Protein AF-A0AAP6A8C4-F1 (afdb_monomer_lite)

Secondary structure (DSSP, 8-state):
--BHHHHHHHTTPPPP-TTHHHHHHH---S-----B--HHHHHHHHHHS---S---HHHHHHHHHHHHHHHHEEETTT--BHHHHHHSS--TT--GGGEEES----

Structure (mmCIF, N/CA/C/O backbone):
data_AF-A0AAP6A8C4-F1
#
_entry.id   AF-A0AAP6A8C4-F1
#
loop_
_atom_site.group_PDB
_atom_site.id
_atom_site.type_symbol
_atom_site.label_atom_id
_atom_site.label_alt_id
_atom_site.label_comp_id
_atom_site.label_asym_id
_atom_site.label_entity_id
_atom_site.label_seq_id
_atom_site.pdbx_PDB_ins_code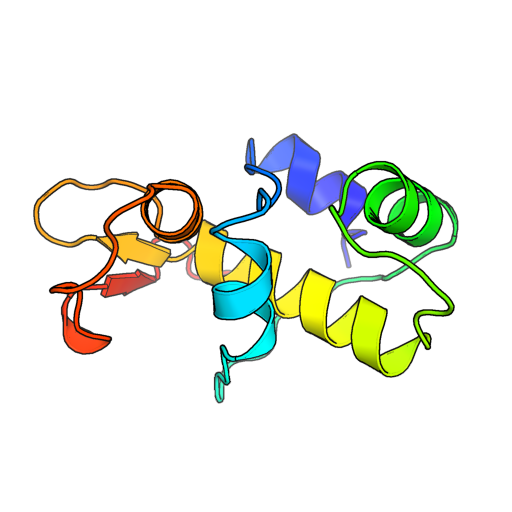
_atom_site.Cartn_x
_atom_site.Cartn_y
_atom_site.Cartn_z
_atom_site.occupancy
_atom_site.B_iso_or_equiv
_atom_site.auth_seq_id
_atom_site.auth_comp_id
_atom_site.auth_asym_id
_atom_site.auth_atom_id
_atom_site.pdbx_PDB_model_num
ATOM 1 N N . MET A 1 1 ? -19.492 1.186 0.744 1.00 82.94 1 MET A N 1
ATOM 2 C CA . MET A 1 1 ? -18.087 1.649 0.733 1.00 82.94 1 MET A CA 1
ATOM 3 C C . MET A 1 1 ? -17.245 0.552 1.364 1.00 82.94 1 MET A C 1
ATOM 5 O O . MET A 1 1 ? -17.660 0.047 2.400 1.00 82.94 1 MET A O 1
ATOM 9 N N . LYS A 1 2 ? -16.164 0.107 0.716 1.00 94.12 2 LYS A N 1
ATOM 10 C CA . LYS A 1 2 ? -15.329 -0.993 1.232 1.00 94.12 2 LYS A CA 1
ATOM 11 C C . LYS A 1 2 ? -14.436 -0.502 2.379 1.00 94.12 2 LYS A C 1
ATOM 13 O O . LYS A 1 2 ? -14.117 0.690 2.444 1.00 94.12 2 LYS A O 1
ATOM 18 N N . THR A 1 3 ? -14.043 -1.401 3.280 1.00 97.88 3 THR A N 1
ATOM 19 C CA . THR A 1 3 ? -13.020 -1.095 4.291 1.00 97.88 3 THR A CA 1
ATOM 20 C C . THR A 1 3 ? -11.630 -1.098 3.653 1.00 97.88 3 THR A C 1
ATOM 22 O O . THR A 1 3 ? -11.431 -1.715 2.604 1.00 97.88 3 THR A O 1
ATOM 25 N N . PHE A 1 4 ? -10.651 -0.428 4.268 1.00 97.94 4 PHE A N 1
ATOM 26 C CA . PHE A 1 4 ? -9.266 -0.487 3.785 1.00 97.94 4 PHE A CA 1
ATOM 27 C C . PHE A 1 4 ? -8.766 -1.934 3.706 1.00 97.94 4 PHE A C 1
ATOM 29 O O . PHE A 1 4 ? -8.176 -2.317 2.701 1.00 97.94 4 PHE A O 1
ATOM 36 N N . LYS A 1 5 ? -9.01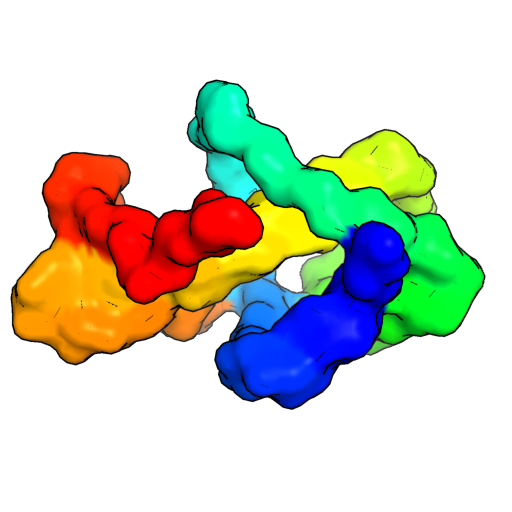6 -2.747 4.740 1.00 97.94 5 LYS A N 1
ATOM 37 C CA . LYS A 1 5 ? -8.561 -4.141 4.783 1.00 97.94 5 LYS A CA 1
ATOM 38 C C . LYS A 1 5 ? -9.179 -4.982 3.663 1.00 97.94 5 LYS A C 1
ATOM 40 O O . LYS A 1 5 ? -8.462 -5.761 3.041 1.00 97.94 5 LYS A O 1
ATOM 45 N N . ASP A 1 6 ? -10.460 -4.785 3.351 1.00 97.81 6 ASP A N 1
ATOM 46 C CA . ASP A 1 6 ? -11.110 -5.482 2.233 1.00 97.81 6 ASP A CA 1
ATOM 47 C C . ASP A 1 6 ? -10.517 -5.070 0.883 1.00 97.81 6 ASP A C 1
ATOM 49 O O . ASP A 1 6 ? -10.268 -5.922 0.029 1.00 97.81 6 ASP A O 1
ATOM 53 N N . ILE A 1 7 ? -10.266 -3.771 0.681 1.00 97.19 7 ILE A N 1
ATOM 54 C CA . ILE A 1 7 ? -9.592 -3.266 -0.526 1.00 97.19 7 ILE A CA 1
ATOM 55 C C . ILE A 1 7 ? -8.203 -3.902 -0.632 1.00 97.19 7 ILE A C 1
ATOM 57 O O . ILE A 1 7 ? -7.885 -4.501 -1.653 1.00 97.19 7 ILE A O 1
ATOM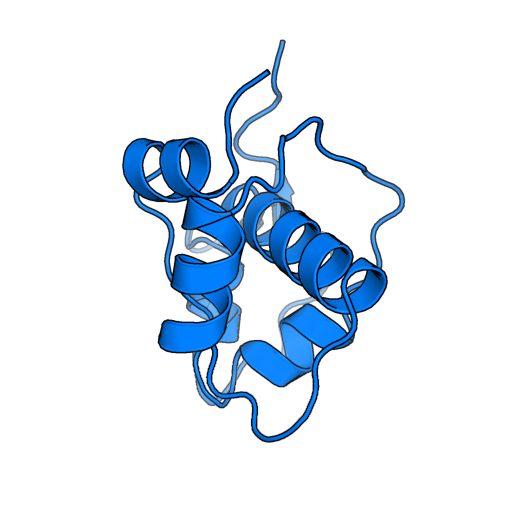 61 N N . PHE A 1 8 ? -7.433 -3.871 0.458 1.00 97.44 8 PHE A N 1
ATOM 62 C CA . PHE A 1 8 ? -6.084 -4.423 0.528 1.00 97.44 8 PHE A CA 1
ATOM 63 C C . PHE A 1 8 ? -6.024 -5.895 0.118 1.00 97.44 8 PHE A C 1
ATOM 65 O O . PHE A 1 8 ? -5.202 -6.280 -0.713 1.00 97.44 8 PHE A O 1
ATOM 72 N N . LEU A 1 9 ? -6.911 -6.718 0.680 1.00 96.69 9 LEU A N 1
ATOM 73 C CA . LEU A 1 9 ? -6.950 -8.148 0.389 1.00 96.69 9 LEU A CA 1
ATOM 74 C C . LEU A 1 9 ? -7.488 -8.438 -1.017 1.00 96.69 9 LEU A C 1
ATOM 76 O O . LEU A 1 9 ? -6.944 -9.295 -1.707 1.00 96.69 9 LEU A O 1
ATOM 80 N N . SER A 1 10 ? -8.534 -7.731 -1.454 1.00 95.94 10 SER A N 1
ATOM 81 C CA . SER A 1 10 ? -9.157 -7.980 -2.762 1.00 95.94 10 SER A CA 1
ATOM 82 C C . SER A 1 10 ? -8.305 -7.517 -3.944 1.00 95.94 10 SER A C 1
ATOM 84 O O . SER A 1 10 ? -8.341 -8.156 -4.992 1.00 95.94 10 SER A O 1
ATOM 86 N N . GLU A 1 11 ? -7.520 -6.452 -3.781 1.00 94.75 11 GLU A N 1
ATOM 87 C CA . GLU A 1 11 ? -6.603 -5.949 -4.812 1.00 94.75 11 GLU A CA 1
ATOM 88 C C . GLU A 1 11 ? -5.209 -6.597 -4.745 1.00 94.75 11 GLU A C 1
ATOM 90 O O . GLU A 1 11 ? -4.335 -6.232 -5.529 1.00 94.75 11 GLU A O 1
ATOM 95 N N . GLY A 1 12 ? -4.985 -7.551 -3.829 1.00 94.31 12 GLY A N 1
ATOM 96 C CA . GLY A 1 12 ? -3.693 -8.228 -3.676 1.00 94.31 12 GLY A CA 1
ATOM 97 C C . GLY A 1 12 ? -2.549 -7.256 -3.381 1.00 94.31 12 GLY A C 1
ATOM 98 O O . GLY A 1 12 ? -1.460 -7.400 -3.932 1.00 94.31 12 GLY A O 1
ATOM 99 N N . MET A 1 13 ? -2.822 -6.232 -2.568 1.00 95.81 13 MET A N 1
ATOM 100 C CA . MET A 1 13 ? -1.918 -5.103 -2.367 1.00 95.81 13 MET A CA 1
ATOM 101 C C . MET A 1 13 ? -0.669 -5.494 -1.572 1.00 95.81 13 MET A C 1
ATOM 103 O O . MET A 1 13 ? -0.698 -6.373 -0.708 1.00 95.81 13 MET A O 1
ATOM 107 N N . GLU A 1 14 ? 0.421 -4.763 -1.792 1.00 95.50 14 GLU A N 1
ATOM 108 C CA . GLU A 1 14 ? 1.618 -4.857 -0.957 1.00 95.50 14 GLU A CA 1
ATOM 109 C C . GLU A 1 14 ? 1.630 -3.785 0.137 1.00 95.50 14 GLU A C 1
ATOM 111 O O . GLU A 1 14 ? 1.254 -2.632 -0.074 1.00 95.50 14 GLU A O 1
ATOM 116 N N . MET A 1 15 ? 2.115 -4.150 1.326 1.00 97.31 15 MET A N 1
ATOM 117 C CA . MET A 1 15 ? 2.348 -3.188 2.403 1.00 97.31 15 MET A CA 1
ATOM 118 C C . MET A 1 15 ? 3.684 -2.463 2.165 1.00 97.31 15 MET A C 1
ATOM 120 O O . MET A 1 15 ? 4.659 -3.107 1.763 1.00 97.31 15 MET A O 1
ATOM 124 N N . PRO A 1 16 ? 3.789 -1.148 2.426 1.00 97.62 16 PRO A N 1
ATOM 125 C CA . PRO A 1 16 ? 5.069 -0.466 2.348 1.00 97.62 16 PRO A CA 1
ATOM 126 C C . PRO A 1 16 ? 6.052 -0.987 3.403 1.00 97.62 16 PRO A C 1
ATOM 128 O O . PRO A 1 16 ? 5.731 -1.069 4.589 1.00 97.62 16 PRO A O 1
ATOM 131 N N . ASN A 1 17 ? 7.275 -1.284 2.971 1.00 97.44 17 ASN A N 1
ATOM 132 C CA . ASN A 1 17 ? 8.389 -1.648 3.844 1.00 97.44 17 ASN A CA 1
ATOM 133 C C . ASN A 1 17 ? 9.146 -0.398 4.341 1.00 97.44 17 ASN A C 1
ATOM 135 O O . ASN A 1 17 ? 8.701 0.736 4.158 1.00 97.44 17 ASN A O 1
ATOM 139 N N . ILE A 1 18 ? 10.311 -0.585 4.969 1.00 95.94 18 ILE A N 1
ATOM 140 C CA . ILE A 1 18 ? 11.112 0.522 5.518 1.00 95.94 18 ILE A CA 1
ATOM 141 C C . ILE A 1 18 ? 11.552 1.555 4.459 1.00 95.94 18 ILE A C 1
ATOM 143 O O . ILE A 1 18 ? 11.712 2.736 4.777 1.00 95.94 18 ILE A O 1
ATOM 147 N N . ASN A 1 19 ? 11.697 1.137 3.197 1.00 95.25 19 ASN A N 1
ATOM 148 C CA . ASN A 1 19 ? 11.994 2.022 2.069 1.00 95.25 19 ASN A CA 1
ATOM 149 C C . ASN A 1 19 ? 10.722 2.716 1.573 1.00 95.25 19 ASN A C 1
ATOM 151 O O . ASN A 1 19 ? 10.715 3.930 1.348 1.00 95.25 19 ASN A O 1
ATOM 155 N N . GLY A 1 20 ? 9.641 1.946 1.429 1.00 96.62 20 GLY A N 1
ATOM 156 C CA . GLY A 1 20 ? 8.363 2.418 0.909 1.00 96.62 20 GLY A CA 1
ATOM 157 C C . GLY A 1 20 ? 7.675 3.414 1.831 1.00 96.62 20 GLY A C 1
ATOM 158 O O . GLY A 1 20 ? 7.141 4.413 1.356 1.00 96.62 20 GLY A O 1
ATOM 159 N N . ILE A 1 21 ? 7.734 3.214 3.150 1.00 96.50 21 ILE A N 1
ATOM 160 C CA . ILE A 1 21 ? 6.918 3.982 4.096 1.00 96.50 21 ILE A CA 1
ATOM 161 C C . ILE A 1 21 ? 7.197 5.485 4.046 1.00 96.50 21 ILE A C 1
ATOM 163 O O . ILE A 1 21 ? 6.263 6.282 4.023 1.00 96.50 21 ILE A O 1
ATOM 167 N N . LYS A 1 22 ? 8.470 5.883 3.927 1.00 93.62 22 LYS A N 1
ATOM 168 C CA . LYS A 1 22 ? 8.866 7.296 3.820 1.00 93.62 22 LYS A CA 1
ATOM 169 C C . LYS A 1 22 ? 8.327 7.933 2.536 1.00 93.62 22 LYS A C 1
ATOM 171 O O . LYS A 1 22 ? 7.948 9.100 2.528 1.00 93.62 22 LYS A O 1
ATOM 176 N N . ARG A 1 23 ? 8.268 7.155 1.451 1.00 95.31 23 ARG A N 1
ATOM 177 C CA . ARG A 1 23 ? 7.773 7.586 0.134 1.00 95.31 23 ARG A CA 1
ATOM 178 C C . ARG A 1 23 ? 6.250 7.698 0.134 1.00 95.31 23 ARG A C 1
ATOM 180 O O . ARG A 1 23 ? 5.724 8.688 -0.356 1.00 95.31 23 ARG A O 1
ATOM 187 N N . VAL A 1 24 ? 5.560 6.745 0.763 1.00 96.69 24 VAL A N 1
ATOM 188 C CA . VAL A 1 24 ? 4.106 6.792 0.984 1.00 96.69 24 VAL A CA 1
ATOM 189 C C . VAL A 1 24 ? 3.722 7.988 1.860 1.00 96.69 24 VAL A C 1
ATOM 191 O O . VAL A 1 24 ? 2.747 8.668 1.557 1.00 96.69 24 VAL A O 1
ATOM 194 N N . GLN A 1 25 ? 4.483 8.280 2.921 1.00 94.00 25 GLN A N 1
ATOM 195 C CA . GLN A 1 25 ? 4.245 9.439 3.794 1.00 94.00 25 GLN A CA 1
ATOM 196 C C . GLN A 1 25 ? 4.400 10.776 3.063 1.00 94.00 25 GLN A C 1
ATOM 198 O O . GLN A 1 25 ? 3.618 11.690 3.301 1.00 94.00 25 GLN A O 1
ATOM 203 N N . GLY A 1 26 ? 5.400 10.891 2.184 1.00 92.38 26 GLY A N 1
ATOM 204 C CA . GLY A 1 26 ? 5.636 12.098 1.389 1.00 92.38 26 GLY A CA 1
ATOM 205 C C . GLY A 1 26 ? 4.744 12.228 0.152 1.00 92.38 26 GLY A C 1
ATOM 206 O O . GLY A 1 26 ? 4.761 13.272 -0.496 1.00 92.38 26 GLY A O 1
ATOM 207 N N . PHE A 1 27 ? 3.984 11.188 -0.201 1.00 94.50 27 PHE A N 1
ATOM 208 C CA . PHE A 1 27 ? 3.102 11.222 -1.358 1.00 94.50 27 PHE A CA 1
ATOM 209 C C . PHE A 1 27 ? 1.898 12.124 -1.083 1.00 94.50 27 PHE A C 1
ATOM 211 O O . PHE A 1 27 ? 1.138 11.913 -0.135 1.00 94.50 27 PHE A O 1
ATOM 218 N N . ASN A 1 28 ? 1.714 13.118 -1.946 1.00 90.31 28 ASN A N 1
ATOM 219 C CA . ASN A 1 28 ? 0.552 13.984 -1.934 1.00 90.31 28 ASN A CA 1
ATOM 220 C C . ASN A 1 28 ? -0.131 13.891 -3.296 1.00 90.31 28 ASN A C 1
ATOM 222 O O . ASN A 1 28 ? 0.505 14.096 -4.327 1.00 90.31 28 ASN A O 1
ATOM 226 N N . SER A 1 29 ? -1.411 13.545 -3.289 1.00 87.19 29 SER A N 1
ATOM 227 C CA . SER A 1 29 ? -2.227 13.438 -4.491 1.00 87.19 29 SER A CA 1
ATOM 228 C C . SER A 1 29 ? -3.452 14.311 -4.327 1.00 87.19 29 SER A C 1
ATOM 230 O O . SER A 1 29 ? -4.054 14.323 -3.254 1.00 87.19 29 SER A O 1
ATOM 232 N N . ASP A 1 30 ? -3.835 14.973 -5.415 1.00 87.50 30 ASP A N 1
ATOM 233 C CA . ASP A 1 30 ? -5.115 15.673 -5.519 1.00 87.50 30 ASP A CA 1
ATOM 234 C C . ASP A 1 30 ? -6.294 14.690 -5.638 1.00 87.50 30 ASP A C 1
ATOM 236 O O . ASP A 1 30 ? -7.453 15.077 -5.504 1.00 87.50 30 ASP A O 1
ATOM 240 N N . ASN A 1 31 ? -6.005 13.404 -5.872 1.00 87.31 31 ASN A N 1
ATOM 241 C CA . ASN A 1 31 ? -7.005 12.348 -5.895 1.00 87.31 31 ASN A CA 1
ATOM 242 C C . ASN A 1 31 ? -7.320 11.874 -4.474 1.00 87.31 31 ASN A C 1
ATOM 244 O O . ASN A 1 31 ? -6.427 11.717 -3.640 1.00 87.31 31 ASN A O 1
ATOM 248 N N . SER A 1 32 ? -8.590 11.553 -4.244 1.00 90.62 32 SER A N 1
ATOM 249 C CA . SER A 1 32 ? -9.058 10.887 -3.031 1.00 90.62 32 SER A CA 1
ATOM 250 C C . SER A 1 32 ? -9.782 9.600 -3.401 1.00 90.62 32 SER A C 1
ATOM 252 O O . SER A 1 32 ? -10.364 9.494 -4.482 1.00 90.62 32 SER A O 1
ATOM 254 N N . VAL A 1 33 ? -9.727 8.614 -2.509 1.00 92.00 33 VAL A N 1
ATOM 255 C CA . VAL A 1 33 ? -10.396 7.324 -2.695 1.00 92.00 33 VAL A CA 1
ATOM 256 C C . VAL A 1 33 ? -11.438 7.139 -1.593 1.00 92.00 33 VAL A C 1
ATOM 258 O O . VAL A 1 33 ? -11.114 7.312 -0.416 1.00 92.00 33 VAL A O 1
ATOM 261 N N . PRO A 1 34 ? -12.687 6.766 -1.922 1.00 93.25 34 PRO A N 1
ATOM 262 C CA . PRO A 1 34 ? -13.700 6.493 -0.913 1.00 93.25 34 PRO A CA 1
ATOM 263 C C . PRO A 1 34 ? -13.458 5.133 -0.237 1.00 93.25 34 PRO A C 1
ATOM 265 O O . PRO A 1 34 ? -13.655 4.076 -0.833 1.00 93.25 34 PRO A O 1
ATOM 268 N N . PHE A 1 35 ? -13.089 5.138 1.045 1.00 96.31 35 PHE A N 1
ATOM 269 C CA . PHE A 1 35 ? -12.963 3.918 1.852 1.00 96.31 35 PHE A CA 1
ATOM 270 C C . PHE A 1 35 ? -13.283 4.167 3.331 1.00 96.31 35 PHE A C 1
ATOM 272 O O . PHE A 1 35 ? -13.259 5.301 3.821 1.00 96.31 35 PHE A O 1
ATOM 279 N N . ILE A 1 36 ? -13.578 3.088 4.057 1.00 97.38 36 ILE A N 1
ATOM 280 C CA . ILE A 1 36 ? -13.803 3.106 5.508 1.00 97.38 36 ILE A CA 1
ATOM 281 C C . ILE A 1 36 ? -12.531 2.648 6.229 1.00 97.38 36 ILE A C 1
ATOM 283 O O . ILE A 1 36 ? -11.991 1.583 5.935 1.00 97.38 36 ILE A O 1
ATOM 287 N N . LEU A 1 37 ? -12.079 3.434 7.211 1.00 97.25 37 LEU A N 1
ATOM 288 C CA . LEU A 1 37 ? -11.012 3.048 8.137 1.00 97.25 37 LEU A CA 1
ATOM 289 C C . LEU A 1 37 ? -11.613 2.582 9.476 1.00 97.25 37 LEU A C 1
ATOM 291 O O . LEU A 1 37 ? -11.662 3.321 10.464 1.00 97.25 37 LEU A O 1
ATOM 295 N N . ASP A 1 38 ? -12.113 1.352 9.495 1.00 96.94 38 ASP A N 1
ATOM 296 C CA . ASP A 1 38 ? -12.694 0.720 10.681 1.00 96.94 38 ASP A CA 1
ATOM 297 C C . ASP A 1 38 ? -11.625 0.237 11.681 1.00 96.94 38 ASP A C 1
ATOM 299 O O . ASP A 1 38 ? -10.422 0.406 11.465 1.00 96.94 38 ASP A O 1
ATOM 303 N N . ASN A 1 39 ? -12.061 -0.314 12.820 1.00 97.00 39 ASN A N 1
ATOM 304 C CA . ASN A 1 39 ? -11.151 -0.782 13.872 1.00 97.00 39 ASN A CA 1
ATOM 305 C C . ASN A 1 39 ? -10.188 -1.854 13.334 1.00 97.00 39 ASN A C 1
ATOM 307 O O . ASN A 1 39 ? -8.976 -1.727 13.510 1.00 97.00 39 ASN A O 1
ATOM 311 N N . ASP A 1 40 ? -10.710 -2.836 12.602 1.00 97.56 40 ASP A N 1
ATOM 312 C CA . ASP A 1 40 ? -9.932 -3.939 12.039 1.00 97.56 40 ASP A CA 1
ATOM 313 C C . ASP A 1 40 ? -8.869 -3.455 11.048 1.00 97.56 40 ASP A C 1
ATOM 315 O O . ASP A 1 40 ? -7.725 -3.916 11.080 1.00 97.56 40 ASP A O 1
ATOM 319 N N . SER A 1 41 ? -9.210 -2.497 10.182 1.00 97.75 41 SER A N 1
ATOM 320 C CA . SER A 1 41 ? -8.249 -1.881 9.266 1.00 97.75 41 SER A CA 1
ATOM 321 C C . SER A 1 41 ? -7.177 -1.082 10.009 1.00 97.75 41 SER A C 1
ATOM 323 O O . SER A 1 41 ? -6.010 -1.103 9.614 1.00 97.75 41 SER A O 1
ATOM 325 N N . ARG A 1 42 ? -7.539 -0.390 11.100 1.00 96.50 42 ARG A N 1
ATOM 326 C CA . ARG A 1 42 ? -6.578 0.353 11.932 1.00 96.50 42 ARG A CA 1
ATOM 327 C C . ARG A 1 42 ? -5.586 -0.582 12.603 1.00 96.50 42 ARG A C 1
ATOM 329 O O . ARG A 1 42 ? -4.388 -0.312 12.567 1.00 96.50 42 ARG A O 1
ATOM 336 N N . GLU A 1 43 ? -6.067 -1.664 13.202 1.00 95.75 43 GLU A N 1
ATOM 337 C CA . GLU A 1 43 ? -5.210 -2.680 13.814 1.00 95.75 43 GLU A CA 1
ATOM 338 C C . GLU A 1 43 ? -4.314 -3.351 12.774 1.00 95.75 43 GLU A C 1
ATOM 340 O O . GLU A 1 43 ? -3.109 -3.486 12.990 1.00 95.75 43 GLU A O 1
ATOM 345 N N . PHE A 1 44 ? -4.875 -3.685 11.608 1.00 97.06 44 PHE A N 1
ATOM 346 C CA . PHE A 1 44 ? -4.125 -4.243 10.490 1.00 97.06 44 PHE A CA 1
ATOM 347 C C . PHE A 1 44 ? -2.983 -3.320 10.045 1.00 97.06 44 PHE A C 1
ATOM 349 O O . PHE A 1 44 ? -1.842 -3.770 9.941 1.00 97.06 44 PHE A O 1
ATOM 356 N N . LEU A 1 45 ? -3.243 -2.026 9.846 1.00 96.81 45 LEU A N 1
ATOM 357 C CA . LEU A 1 45 ? -2.204 -1.062 9.479 1.00 96.81 45 LEU A CA 1
ATOM 358 C C . LEU A 1 45 ? -1.148 -0.910 10.577 1.00 96.81 45 LEU A C 1
ATOM 360 O O . LEU A 1 45 ? 0.041 -0.998 10.292 1.00 96.81 45 LEU A O 1
ATOM 364 N N . LYS A 1 46 ? -1.559 -0.727 11.838 1.00 93.75 46 LYS A N 1
ATOM 365 C CA . LYS A 1 46 ? -0.622 -0.552 12.963 1.00 93.75 46 LYS A CA 1
ATOM 366 C C . LYS A 1 46 ? 0.296 -1.758 13.160 1.00 93.75 46 LYS A C 1
ATOM 368 O O . LYS A 1 46 ? 1.440 -1.580 13.556 1.00 93.75 46 LYS A O 1
ATOM 373 N N . LYS A 1 47 ? -0.197 -2.969 12.887 1.00 94.56 47 LYS A N 1
ATOM 374 C CA . LYS A 1 47 ? 0.585 -4.205 13.004 1.00 94.56 47 LYS A CA 1
ATOM 375 C C . LYS A 1 47 ? 1.615 -4.374 11.881 1.00 94.56 47 LYS A C 1
ATOM 377 O O . LYS A 1 47 ? 2.654 -4.978 12.118 1.00 94.56 47 LYS A O 1
ATOM 382 N N . ASN A 1 48 ? 1.313 -3.899 10.671 1.00 95.94 48 ASN A N 1
ATOM 383 C CA . ASN A 1 48 ? 2.104 -4.208 9.474 1.00 95.94 48 ASN A CA 1
ATOM 384 C C . ASN A 1 48 ? 2.949 -3.035 8.960 1.00 95.94 48 ASN A C 1
ATOM 386 O O . ASN A 1 48 ? 3.919 -3.262 8.239 1.00 95.94 48 ASN A O 1
ATOM 390 N N . LEU A 1 49 ? 2.607 -1.790 9.301 1.00 95.56 49 LEU A N 1
ATOM 391 C CA . LEU A 1 49 ? 3.414 -0.637 8.918 1.00 95.56 49 LEU A CA 1
ATOM 392 C C . LEU A 1 49 ? 4.695 -0.578 9.764 1.00 95.56 49 LEU A C 1
ATOM 394 O O . LEU A 1 49 ? 4.617 -0.668 10.990 1.00 95.56 49 LEU A O 1
ATOM 398 N N . PRO A 1 50 ? 5.869 -0.341 9.151 1.00 95.19 50 PRO A N 1
ATOM 399 C CA . PRO A 1 50 ? 7.142 -0.219 9.859 1.00 95.19 50 PRO A CA 1
ATOM 400 C C . PRO A 1 50 ? 7.283 1.176 10.492 1.00 95.19 50 PRO A C 1
ATOM 402 O O . PRO A 1 50 ? 8.203 1.934 10.186 1.00 95.19 50 PRO A O 1
ATOM 405 N N . LEU A 1 51 ? 6.326 1.538 11.345 1.00 90.44 51 LEU A N 1
ATOM 406 C CA . LEU A 1 51 ? 6.255 2.814 12.044 1.00 90.44 51 LEU A CA 1
ATOM 407 C C . LEU A 1 51 ? 6.323 2.585 13.551 1.00 90.44 51 LEU A C 1
ATOM 409 O O . LEU A 1 51 ? 5.639 1.726 14.100 1.00 90.44 51 LEU A O 1
ATOM 413 N N . THR A 1 52 ? 7.132 3.393 14.226 1.00 85.56 52 THR A N 1
ATOM 414 C CA . THR A 1 52 ? 7.264 3.384 15.684 1.00 85.56 52 THR A CA 1
ATOM 415 C C . THR A 1 52 ? 6.577 4.602 16.289 1.00 85.56 52 THR A C 1
ATOM 417 O O . THR A 1 52 ? 6.669 5.699 15.739 1.00 85.56 52 THR A O 1
ATOM 420 N N . GLY A 1 53 ? 5.962 4.433 17.460 1.00 86.44 53 GLY A N 1
ATOM 421 C CA . GLY A 1 53 ? 5.348 5.524 18.220 1.00 86.44 53 GLY A CA 1
ATOM 422 C C . GLY A 1 53 ? 3.844 5.687 17.984 1.00 86.44 53 GLY A C 1
ATOM 423 O O . GLY A 1 53 ? 3.180 4.827 17.405 1.00 86.44 53 GLY A O 1
ATOM 424 N N . VAL A 1 54 ? 3.292 6.790 18.494 1.00 87.81 54 VAL A N 1
ATOM 425 C CA . VAL A 1 54 ? 1.858 7.088 18.401 1.00 87.81 54 VAL A CA 1
ATOM 426 C C . VAL A 1 54 ? 1.541 7.653 17.019 1.00 87.81 54 VAL A C 1
ATOM 428 O O . VAL A 1 54 ? 2.054 8.700 16.634 1.00 87.81 54 VAL A O 1
ATOM 431 N N . ILE A 1 55 ? 0.659 6.972 16.288 1.00 89.50 55 ILE A N 1
ATOM 432 C CA . ILE A 1 55 ? 0.135 7.441 15.003 1.00 89.50 55 ILE A CA 1
ATOM 433 C C . ILE A 1 55 ? -1.290 7.937 15.227 1.00 89.50 55 ILE A C 1
ATOM 435 O O . ILE A 1 55 ? -2.173 7.161 15.603 1.00 89.50 55 ILE A O 1
ATOM 439 N N . TYR A 1 56 ? -1.510 9.227 14.981 1.00 91.75 56 TYR A N 1
ATOM 440 C CA . TYR A 1 56 ? -2.835 9.829 15.055 1.00 91.75 56 TYR A CA 1
ATOM 441 C C . TYR A 1 56 ? -3.731 9.342 13.916 1.00 91.75 56 TYR A C 1
ATOM 443 O O . TYR A 1 56 ? -3.272 9.040 12.812 1.00 91.75 56 TYR A O 1
ATOM 451 N N . GLU A 1 57 ? -5.032 9.295 14.182 1.00 91.50 57 GLU A N 1
ATOM 452 C CA . GLU A 1 57 ? -6.027 8.782 13.242 1.00 91.50 57 GLU A CA 1
ATOM 453 C C . GLU A 1 57 ? -6.029 9.493 11.875 1.00 91.50 57 GLU A C 1
ATOM 455 O O . GLU A 1 57 ? -6.042 8.784 10.865 1.00 91.50 57 GLU A O 1
ATOM 460 N N . PRO A 1 58 ? -5.904 10.836 11.778 1.00 94.06 58 PRO A N 1
ATOM 461 C CA . PRO A 1 58 ? -5.805 11.509 10.481 1.00 94.06 58 PRO A CA 1
ATOM 462 C C . PRO A 1 58 ? -4.593 11.047 9.664 1.00 94.06 58 PRO A C 1
ATOM 464 O O . PRO A 1 58 ? -4.710 10.785 8.467 1.00 94.06 58 PRO A O 1
ATOM 467 N N . THR A 1 59 ? -3.441 10.875 10.318 1.00 94.12 59 THR A N 1
ATOM 468 C CA . THR A 1 59 ? -2.210 10.391 9.681 1.00 94.12 59 THR A CA 1
ATOM 469 C C . THR A 1 59 ? -2.376 8.958 9.190 1.00 94.12 59 THR A C 1
ATOM 471 O O . THR A 1 59 ? -2.014 8.648 8.058 1.00 94.12 59 THR A O 1
ATOM 474 N N . LEU A 1 60 ? -2.961 8.083 10.014 1.00 96.06 60 LEU A N 1
ATOM 475 C CA . LEU A 1 60 ? -3.209 6.691 9.645 1.00 96.06 60 LEU A CA 1
ATOM 476 C C . LEU A 1 60 ? -4.173 6.587 8.456 1.00 96.06 60 LEU A C 1
ATOM 478 O O . LEU A 1 60 ? -3.941 5.793 7.547 1.00 96.06 60 LEU A O 1
ATOM 482 N N . LYS A 1 61 ? -5.214 7.429 8.427 1.00 96.19 61 LYS A N 1
ATOM 483 C CA . LYS A 1 61 ? -6.153 7.515 7.304 1.00 96.19 61 LYS A CA 1
ATOM 484 C C . LYS A 1 61 ? -5.483 8.006 6.030 1.00 96.19 61 LYS A C 1
ATOM 486 O O . LYS A 1 61 ? -5.712 7.415 4.979 1.00 96.19 61 LYS A O 1
ATOM 491 N N . LYS A 1 62 ? -4.617 9.019 6.113 1.00 96.06 62 LYS A N 1
ATOM 492 C CA . LYS A 1 62 ? -3.882 9.490 4.935 1.00 96.06 62 LYS A CA 1
ATOM 493 C C . LYS A 1 62 ? -2.919 8.431 4.398 1.00 96.06 62 LYS A C 1
ATOM 495 O O . LYS A 1 62 ? -2.842 8.237 3.191 1.00 96.06 62 LYS A O 1
ATOM 500 N N . LEU A 1 63 ? -2.237 7.701 5.283 1.00 96.69 63 LEU A N 1
ATOM 501 C CA . LEU A 1 63 ? -1.377 6.583 4.887 1.00 96.69 63 LEU A CA 1
ATOM 502 C C . LEU A 1 63 ? -2.170 5.485 4.175 1.00 96.69 63 LEU A C 1
ATOM 504 O O . LEU A 1 63 ? -1.750 5.031 3.116 1.00 96.69 63 LEU A O 1
ATOM 508 N N . ALA A 1 64 ? -3.319 5.097 4.730 1.00 97.50 64 ALA A N 1
ATOM 509 C CA . ALA A 1 64 ? -4.211 4.112 4.126 1.00 97.50 64 ALA A CA 1
ATOM 510 C C . ALA A 1 64 ? -4.658 4.534 2.715 1.00 97.50 64 ALA A C 1
ATOM 512 O O . ALA A 1 64 ? -4.555 3.748 1.775 1.00 97.50 64 ALA A O 1
ATOM 513 N N . GLU A 1 65 ? -5.082 5.791 2.552 1.00 97.44 65 GLU A N 1
ATOM 514 C CA . GLU A 1 65 ? -5.472 6.351 1.254 1.00 97.44 65 GLU A CA 1
ATOM 515 C C . GLU A 1 65 ? -4.314 6.317 0.249 1.00 97.44 65 GLU A C 1
ATOM 517 O O . GLU A 1 65 ? -4.470 5.825 -0.869 1.00 97.44 65 GLU A O 1
ATOM 522 N N . ASN A 1 66 ? -3.131 6.781 0.661 1.00 97.69 66 ASN A N 1
ATOM 523 C CA . ASN A 1 66 ? -1.946 6.798 -0.191 1.00 97.69 66 ASN A CA 1
ATOM 524 C C . ASN A 1 66 ? -1.551 5.385 -0.635 1.00 97.69 66 ASN A C 1
ATOM 526 O O . ASN A 1 66 ? -1.214 5.191 -1.798 1.00 97.69 66 ASN A O 1
ATOM 530 N N . ILE A 1 67 ? -1.620 4.393 0.258 1.00 97.88 67 ILE A N 1
ATOM 531 C CA . ILE A 1 67 ? -1.341 2.989 -0.073 1.00 97.88 67 ILE A CA 1
ATOM 532 C C . ILE A 1 67 ? -2.294 2.492 -1.168 1.00 97.88 67 ILE A C 1
ATOM 534 O O . ILE A 1 67 ? -1.829 1.891 -2.136 1.00 97.88 67 ILE A O 1
ATOM 538 N N . ILE A 1 68 ? -3.593 2.804 -1.076 1.00 97.25 68 ILE A N 1
ATOM 539 C CA . ILE A 1 68 ? -4.571 2.440 -2.114 1.00 97.25 68 ILE A CA 1
ATOM 540 C C . ILE A 1 68 ? -4.235 3.122 -3.444 1.00 97.25 68 ILE A C 1
ATOM 542 O O . ILE A 1 68 ? -4.110 2.449 -4.467 1.00 97.25 68 ILE A O 1
ATOM 546 N N . ILE A 1 69 ? -4.036 4.443 -3.446 1.00 96.38 69 ILE A N 1
ATOM 547 C CA . ILE A 1 69 ? -3.739 5.196 -4.676 1.00 96.38 69 ILE A CA 1
ATOM 548 C C . ILE A 1 69 ? -2.473 4.658 -5.350 1.00 96.38 69 ILE A C 1
ATOM 550 O O . ILE A 1 69 ? -2.462 4.418 -6.557 1.00 96.38 69 ILE A O 1
ATOM 554 N N . LEU A 1 70 ? -1.408 4.447 -4.577 1.00 96.69 70 LEU A N 1
ATOM 555 C CA . LEU A 1 70 ? -0.121 3.986 -5.091 1.00 96.69 70 LEU A CA 1
ATOM 556 C C . LEU A 1 70 ? -0.181 2.539 -5.585 1.00 96.69 70 LEU A C 1
ATOM 558 O O . LEU A 1 70 ? 0.483 2.213 -6.564 1.00 96.69 70 LEU A O 1
ATOM 562 N N . ASN A 1 71 ? -0.988 1.674 -4.969 1.00 96.50 71 ASN A N 1
ATOM 563 C CA . ASN A 1 71 ? -1.212 0.330 -5.497 1.00 96.50 71 ASN A CA 1
ATOM 564 C C . ASN A 1 71 ? -2.007 0.349 -6.804 1.00 96.50 71 ASN A C 1
ATOM 566 O O . ASN A 1 71 ? -1.760 -0.455 -7.688 1.00 96.50 71 ASN A O 1
ATOM 570 N N . ARG A 1 72 ? -2.927 1.299 -6.979 1.00 95.31 72 ARG A N 1
ATOM 571 C CA . ARG A 1 72 ? -3.695 1.431 -8.224 1.00 95.31 72 ARG A CA 1
ATOM 572 C C . ARG A 1 72 ? -2.907 2.099 -9.348 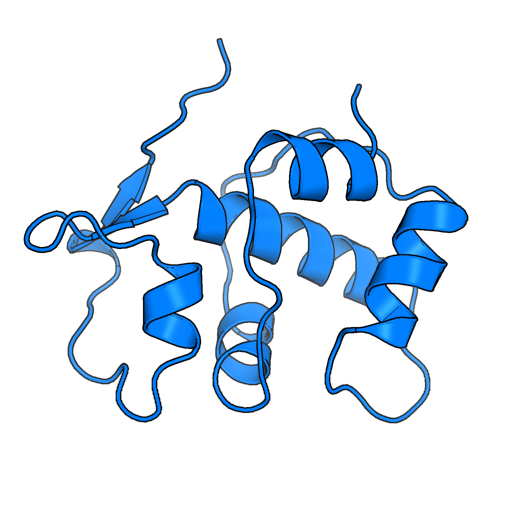1.00 95.31 72 ARG A C 1
ATOM 574 O O . ARG A 1 72 ? -3.372 2.110 -10.488 1.00 95.31 72 ARG A O 1
ATOM 581 N N . GLN A 1 73 ? -1.721 2.635 -9.073 1.00 95.62 73 GLN A N 1
ATOM 582 C CA . GLN A 1 73 ? -0.831 3.198 -10.083 1.00 95.62 73 GLN A CA 1
ATOM 583 C C . GLN A 1 73 ? 0.178 2.164 -10.578 1.00 95.62 73 GLN A C 1
ATOM 585 O O . GLN A 1 73 ? 0.816 1.472 -9.787 1.00 95.62 73 GLN A O 1
ATOM 590 N N . LYS A 1 74 ? 0.380 2.117 -11.894 1.00 96.44 74 LYS A N 1
ATOM 591 C CA . LYS A 1 74 ? 1.371 1.256 -12.543 1.00 96.44 74 LYS A CA 1
ATOM 592 C C . LYS A 1 74 ? 2.396 2.060 -13.316 1.00 96.44 74 LYS A C 1
ATOM 594 O O . LYS A 1 74 ? 2.093 3.118 -13.871 1.00 96.44 74 LYS A O 1
ATOM 599 N N . HIS A 1 75 ? 3.623 1.559 -13.347 1.00 96.50 75 HIS A N 1
ATOM 600 C CA . HIS A 1 75 ? 4.680 2.119 -14.171 1.00 96.50 75 HIS A CA 1
ATOM 601 C C . HIS A 1 75 ? 4.430 1.785 -15.644 1.00 96.50 75 HIS A C 1
ATOM 603 O O . HIS A 1 75 ? 4.222 0.630 -15.998 1.00 96.50 75 HIS A O 1
ATOM 609 N N . ARG A 1 76 ? 4.482 2.794 -16.519 1.00 94.81 76 ARG A N 1
ATOM 610 C CA . ARG A 1 76 ? 4.136 2.653 -17.944 1.00 94.81 76 ARG A CA 1
ATOM 611 C C . ARG A 1 76 ? 4.987 1.633 -18.699 1.00 94.81 76 ARG A C 1
ATOM 613 O O . ARG A 1 76 ? 4.494 1.049 -19.652 1.00 94.81 76 ARG A O 1
ATOM 620 N N . ILE A 1 77 ? 6.254 1.462 -18.315 1.00 94.00 77 ILE A N 1
ATOM 621 C CA . ILE A 1 77 ? 7.201 0.615 -19.058 1.00 94.00 77 ILE A CA 1
ATOM 622 C C . ILE A 1 77 ? 7.235 -0.808 -18.499 1.00 94.00 77 ILE A C 1
ATOM 624 O O . ILE A 1 77 ? 7.197 -1.760 -19.267 1.00 94.00 77 ILE A O 1
ATOM 628 N N . SER A 1 78 ? 7.331 -0.962 -17.175 1.00 94.44 78 SER A N 1
ATOM 629 C CA . SER A 1 78 ? 7.494 -2.284 -16.549 1.00 94.44 78 SER A CA 1
ATOM 630 C C . SER A 1 78 ? 6.183 -2.930 -16.105 1.00 94.44 78 SER A C 1
ATOM 632 O O . SER A 1 78 ? 6.208 -4.067 -15.653 1.00 94.44 78 SER A O 1
ATOM 634 N N . ASP A 1 79 ? 5.064 -2.204 -16.174 1.00 94.25 79 ASP A N 1
ATOM 635 C CA . ASP A 1 79 ? 3.742 -2.599 -15.662 1.00 94.25 79 ASP A CA 1
ATOM 636 C C . ASP A 1 79 ? 3.700 -2.968 -14.163 1.00 94.25 79 ASP A C 1
ATOM 638 O O . ASP A 1 79 ? 2.692 -3.447 -13.645 1.00 94.25 79 ASP A O 1
ATOM 642 N N . GLU A 1 80 ? 4.781 -2.692 -13.432 1.00 95.62 80 GLU A N 1
ATOM 643 C CA . GLU A 1 80 ? 4.850 -2.908 -11.991 1.00 95.62 80 GLU A CA 1
ATOM 644 C C . GLU A 1 80 ? 4.009 -1.871 -11.242 1.00 95.62 80 GLU A C 1
ATOM 646 O O . GLU A 1 80 ? 3.995 -0.681 -11.588 1.00 95.62 80 GLU A O 1
ATOM 651 N N . PHE A 1 81 ? 3.357 -2.310 -10.165 1.00 96.19 81 PHE A N 1
ATOM 652 C CA . PHE A 1 81 ? 2.670 -1.408 -9.254 1.00 96.19 81 PHE A CA 1
ATOM 653 C C . PHE A 1 81 ? 3.655 -0.443 -8.604 1.00 96.19 81 PHE A C 1
ATOM 655 O O . PHE A 1 81 ? 4.774 -0.791 -8.210 1.00 96.19 81 PHE A O 1
ATOM 662 N N . ARG A 1 82 ? 3.226 0.807 -8.463 1.00 96.56 82 ARG A N 1
ATOM 663 C CA . ARG A 1 82 ? 4.074 1.864 -7.925 1.00 96.56 82 ARG A CA 1
ATOM 664 C C . ARG A 1 82 ? 4.470 1.590 -6.479 1.00 96.56 82 ARG A C 1
ATOM 666 O O . ARG A 1 82 ? 5.605 1.885 -6.113 1.00 96.56 82 ARG A O 1
ATOM 673 N N . ILE A 1 83 ? 3.586 0.991 -5.681 1.00 96.69 83 ILE A N 1
ATOM 674 C CA . ILE A 1 83 ? 3.900 0.601 -4.301 1.00 96.69 83 ILE A CA 1
ATOM 675 C C . ILE A 1 83 ? 5.044 -0.425 -4.231 1.00 96.69 83 ILE A C 1
ATOM 677 O O . ILE A 1 83 ? 5.969 -0.254 -3.438 1.00 96.69 83 ILE A O 1
ATOM 681 N N . SER A 1 84 ? 5.063 -1.406 -5.135 1.00 96.56 84 SER A N 1
ATOM 682 C CA . SER A 1 84 ? 6.133 -2.404 -5.237 1.00 96.56 84 SER A CA 1
ATOM 683 C C . SER A 1 84 ? 7.459 -1.764 -5.636 1.00 96.56 84 SER A C 1
ATOM 685 O O . SER A 1 84 ? 8.500 -2.030 -5.035 1.00 96.56 84 SER A O 1
ATOM 687 N N . LEU A 1 85 ? 7.430 -0.827 -6.587 1.00 97.19 85 LEU A N 1
ATOM 688 C CA . LEU A 1 85 ? 8.608 -0.037 -6.947 1.00 97.19 85 LEU A CA 1
ATOM 689 C C . LEU A 1 85 ? 9.100 0.825 -5.779 1.00 97.19 85 LEU A C 1
ATOM 691 O O . LEU A 1 85 ? 10.304 0.916 -5.544 1.00 97.19 85 LEU A O 1
ATOM 695 N N . MET A 1 86 ? 8.191 1.422 -5.007 1.00 96.75 86 MET A N 1
ATOM 696 C CA . MET A 1 86 ? 8.535 2.179 -3.803 1.00 96.75 86 MET A CA 1
ATOM 697 C C . MET A 1 86 ? 9.111 1.305 -2.687 1.00 96.75 86 MET A C 1
ATOM 699 O O . MET A 1 86 ? 9.813 1.836 -1.831 1.00 96.75 86 MET A O 1
ATOM 703 N N . ASN A 1 87 ? 8.872 -0.003 -2.688 1.00 97.56 87 ASN A N 1
ATOM 704 C CA . ASN A 1 87 ? 9.484 -0.929 -1.739 1.00 97.56 87 ASN A CA 1
ATOM 705 C C . ASN A 1 87 ? 10.941 -1.281 -2.092 1.00 97.56 87 ASN A C 1
ATOM 707 O O . ASN A 1 87 ? 11.698 -1.702 -1.209 1.00 97.56 87 ASN A O 1
ATOM 711 N N . LYS A 1 88 ? 11.370 -1.070 -3.345 1.00 96.44 88 LYS A N 1
ATOM 712 C CA . LYS A 1 88 ? 12.761 -1.294 -3.772 1.00 96.44 88 LYS A CA 1
ATOM 713 C C . LYS A 1 88 ? 13.703 -0.299 -3.095 1.00 96.44 88 LYS A C 1
ATOM 715 O O . LYS A 1 88 ? 13.337 0.845 -2.831 1.00 96.44 88 LYS A O 1
ATOM 720 N N . GLU A 1 89 ? 14.941 -0.707 -2.844 1.00 94.06 89 GLU A N 1
ATOM 721 C CA . GLU A 1 89 ? 15.971 0.179 -2.283 1.00 94.06 89 GLU A CA 1
ATOM 722 C C . GLU A 1 89 ? 16.155 1.426 -3.166 1.00 94.06 89 GLU A C 1
ATOM 724 O O . GLU A 1 89 ? 16.042 2.564 -2.700 1.00 94.06 89 GLU A O 1
ATOM 729 N N . ILE A 1 90 ? 16.270 1.210 -4.479 1.00 92.12 90 ILE A N 1
ATOM 730 C CA . ILE A 1 90 ? 16.408 2.264 -5.483 1.00 92.12 90 ILE A CA 1
ATOM 731 C C . ILE A 1 90 ? 15.053 2.550 -6.140 1.00 92.12 90 ILE A C 1
ATOM 733 O O . ILE A 1 90 ? 14.526 1.749 -6.908 1.00 92.12 90 ILE A O 1
ATOM 737 N N . TYR A 1 91 ? 14.520 3.739 -5.862 1.00 91.06 91 TYR A N 1
ATOM 738 C CA . TYR A 1 91 ? 13.346 4.321 -6.538 1.00 91.06 91 TYR A CA 1
ATOM 739 C C . TYR A 1 91 ? 13.683 5.639 -7.256 1.00 91.06 91 TYR A C 1
ATOM 741 O O . TYR A 1 91 ? 12.847 6.249 -7.919 1.00 91.06 91 TYR A O 1
ATOM 749 N N . GLN A 1 92 ? 14.926 6.104 -7.122 1.00 79.50 92 GLN A N 1
ATOM 750 C CA . GLN A 1 92 ? 15.408 7.297 -7.807 1.00 79.50 92 GLN A CA 1
ATOM 751 C C . GLN A 1 92 ? 15.391 7.033 -9.320 1.00 79.50 92 GLN A C 1
ATOM 753 O O . GLN A 1 92 ? 15.977 6.060 -9.783 1.00 79.50 92 GLN A O 1
ATOM 758 N N . GLY A 1 93 ? 14.679 7.871 -10.077 1.00 81.56 93 GLY A N 1
ATOM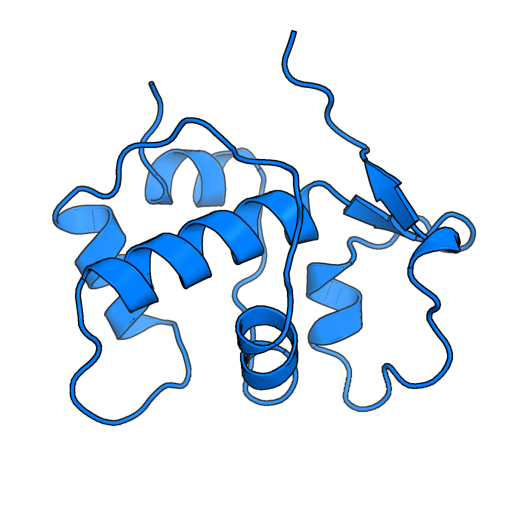 759 C CA . GLY A 1 93 ? 14.529 7.740 -11.533 1.00 81.56 93 GLY A CA 1
ATOM 760 C C . GLY A 1 93 ? 13.078 7.654 -12.008 1.00 81.56 93 GLY A C 1
ATOM 761 O O . GLY A 1 93 ? 12.786 8.069 -13.129 1.00 81.56 93 GLY A O 1
ATOM 762 N N . TYR A 1 94 ? 12.151 7.222 -11.150 1.00 89.56 94 TYR A N 1
ATOM 763 C CA . TYR A 1 94 ? 10.729 7.216 -11.488 1.00 89.56 94 TYR A CA 1
ATOM 764 C C . TYR A 1 94 ? 10.112 8.603 -11.281 1.00 89.56 94 TYR A C 1
ATOM 766 O O . TYR A 1 94 ? 9.949 9.067 -10.153 1.00 89.56 94 TYR A O 1
ATOM 774 N N . ARG A 1 95 ? 9.757 9.275 -12.380 1.00 89.81 95 ARG A N 1
ATOM 775 C CA . ARG A 1 95 ? 9.001 10.541 -12.351 1.00 89.81 95 ARG A CA 1
ATOM 776 C C . ARG A 1 95 ? 7.509 10.261 -12.202 1.00 89.81 95 ARG A C 1
ATOM 778 O O . ARG A 1 95 ? 7.050 9.250 -12.724 1.00 89.81 95 ARG A O 1
ATOM 785 N N . GLU A 1 96 ? 6.745 11.181 -11.614 1.00 86.81 96 GLU A N 1
ATOM 786 C CA . GLU A 1 96 ? 5.275 11.074 -11.508 1.00 86.81 96 GLU A CA 1
ATOM 787 C C . GLU A 1 96 ? 4.606 10.748 -12.855 1.00 86.81 96 GLU A C 1
ATOM 789 O O . GLU A 1 96 ? 3.761 9.861 -12.941 1.00 86.81 96 GLU A O 1
ATOM 794 N N . THR A 1 97 ? 5.058 11.384 -13.939 1.00 90.88 97 THR A N 1
ATOM 795 C CA . THR A 1 97 ? 4.542 11.171 -15.305 1.00 90.88 97 THR A CA 1
ATOM 796 C C . THR A 1 97 ? 4.793 9.764 -15.861 1.00 90.88 97 THR A C 1
ATOM 798 O O . THR A 1 97 ? 4.156 9.356 -16.835 1.00 90.88 97 THR A O 1
ATOM 801 N N . SER A 1 98 ? 5.688 8.999 -15.231 1.00 92.81 98 SER A N 1
ATOM 802 C CA . SER A 1 98 ? 6.004 7.611 -15.595 1.00 92.81 98 SER A CA 1
ATOM 803 C C . SER A 1 98 ? 4.912 6.636 -15.158 1.00 92.81 98 SER A C 1
ATOM 805 O O . 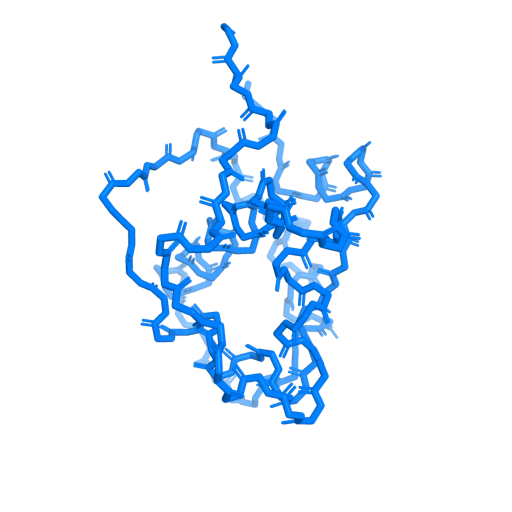SER A 1 98 ? 4.955 5.470 -15.546 1.00 92.81 98 SER A O 1
ATOM 807 N N . PHE A 1 99 ? 3.947 7.092 -14.358 1.00 95.25 99 PHE A N 1
ATOM 808 C CA . PHE A 1 99 ? 2.864 6.273 -13.840 1.00 95.25 99 PHE A CA 1
ATOM 809 C C . PHE A 1 99 ? 1.528 6.614 -14.498 1.00 95.25 99 PHE A C 1
ATOM 811 O O . PHE A 1 99 ? 1.311 7.708 -15.029 1.00 95.25 99 PHE A O 1
ATOM 818 N N . TYR A 1 100 ? 0.625 5.642 -14.474 1.00 93.50 100 TYR A N 1
ATOM 819 C CA . TYR A 1 100 ? -0.772 5.804 -14.848 1.00 93.50 100 TYR A CA 1
ATOM 820 C C . TYR A 1 100 ? -1.656 5.063 -13.848 1.00 93.50 100 TYR A C 1
ATOM 822 O O . TYR A 1 100 ? -1.233 4.073 -13.250 1.00 93.50 100 TYR A O 1
ATOM 830 N N . THR A 1 101 ? -2.879 5.544 -13.649 1.00 93.06 101 THR A N 1
ATOM 831 C CA . THR A 1 101 ? -3.870 4.841 -12.831 1.00 93.06 101 THR A CA 1
ATOM 832 C C . THR A 1 101 ? -4.414 3.656 -13.626 1.00 93.06 101 THR A C 1
ATOM 834 O O . THR A 1 101 ? -4.952 3.835 -14.715 1.00 93.06 101 THR A O 1
ATOM 837 N N . SER A 1 102 ? -4.241 2.448 -13.094 1.00 85.69 102 SER A N 1
ATOM 838 C CA . SER A 1 102 ? -4.636 1.181 -13.725 1.00 85.69 102 SER A CA 1
ATOM 839 C C . SER A 1 102 ? -6.065 0.748 -13.386 1.00 85.69 102 SER A C 1
ATOM 841 O O . SER A 1 102 ? -6.668 -0.004 -14.145 1.00 85.69 102 SER A O 1
ATOM 843 N N . ILE A 1 103 ? -6.623 1.253 -12.282 1.00 77.81 103 ILE A N 1
ATOM 844 C CA . ILE A 1 103 ? -8.014 1.034 -11.877 1.00 77.81 103 ILE A CA 1
ATOM 845 C C . ILE A 1 103 ? -8.697 2.396 -11.794 1.00 77.81 103 ILE A C 1
ATOM 847 O O . ILE A 1 103 ? -8.423 3.181 -10.887 1.00 77.81 103 ILE A O 1
ATOM 851 N N . ILE A 1 104 ? -9.578 2.675 -12.750 1.00 60.91 104 ILE A N 1
ATOM 852 C CA . ILE A 1 104 ? -10.537 3.774 -12.654 1.00 60.91 104 ILE A CA 1
ATOM 853 C C . ILE A 1 104 ? -11.785 3.140 -12.039 1.00 60.91 104 ILE A C 1
ATOM 855 O O . ILE A 1 104 ? -12.430 2.321 -12.690 1.00 60.91 104 ILE A O 1
ATOM 859 N N . GLU A 1 105 ? -12.076 3.424 -10.767 1.00 54.44 105 GLU A N 1
ATOM 860 C CA . GLU A 1 105 ? -13.390 3.078 -10.213 1.00 54.44 105 GLU A CA 1
ATOM 861 C C . GLU A 1 105 ? -14.448 3.827 -11.040 1.00 54.44 105 GLU A C 1
ATOM 863 O O . GLU A 1 105 ? -14.387 5.052 -11.150 1.00 54.44 105 GLU A O 1
ATOM 868 N N . ALA A 1 106 ? -15.337 3.068 -11.687 1.00 39.75 106 ALA A N 1
ATOM 869 C CA . ALA A 1 106 ? -16.549 3.572 -12.330 1.00 39.75 106 ALA A CA 1
ATOM 870 C C . ALA A 1 106 ? -17.666 3.762 -11.297 1.00 39.75 106 ALA A C 1
ATOM 872 O O . ALA A 1 106 ? -17.713 2.959 -10.333 1.00 39.75 106 ALA A O 1
#

pLDDT: mean 92.85, std 8.26, range [39.75, 97.94]

Sequence (106 aa):
MKTFKDIFLSEGMEMPNINGIKRVQGFNSDNSVPFILDNDSREFLKKNLPLTGVIYEPTLKKLAENIIILNRQKHRISDEFRISLMNKEIYQGYRETSFYTSIIEA

Radius of gyration: 13.24 Å; chains: 1; bounding box: 34×24×38 Å

Foldseek 3Di:
DEALVCLCVVLVFDAADPQLQVVLLPDDDPDFDDHDHDPVNLVVCVVRHPDDDDDDPVSSVSSSRSSSQQQQKAFPPPRDGRSVCSNDPDNPPDDPVRIDGNDDDD

Organism: Streptococcus suis (NCBI:txid1307)